Protein AF-A0A7C3WE00-F1 (afdb_monomer_lite)

pLDDT: mean 85.43, std 12.76, range [47.41, 98.06]

Radius of gyration: 24.32 Å; chains: 1; bounding box: 49×20×70 Å

Secondary structure (DSSP, 8-state):
-----HHHHHHHHHHHHHHHHHHHHHHHHHHHHHHHHHHHHHHHHHHHIIIIIITT---S-HHHHHHHHHHHHHHHHHHHHHHHHHHHHHHHHTT--

Structure (mmCIF, N/CA/C/O backbone):
data_AF-A0A7C3WE00-F1
#
_entry.id   AF-A0A7C3WE00-F1
#
loop_
_atom_site.group_PDB
_atom_site.id
_atom_site.type_symbol
_atom_site.label_atom_id
_atom_site.label_alt_id
_atom_site.label_comp_id
_atom_site.label_asym_id
_atom_site.label_entity_id
_atom_site.label_seq_id
_atom_site.pdbx_PDB_ins_code
_atom_site.Cartn_x
_atom_sit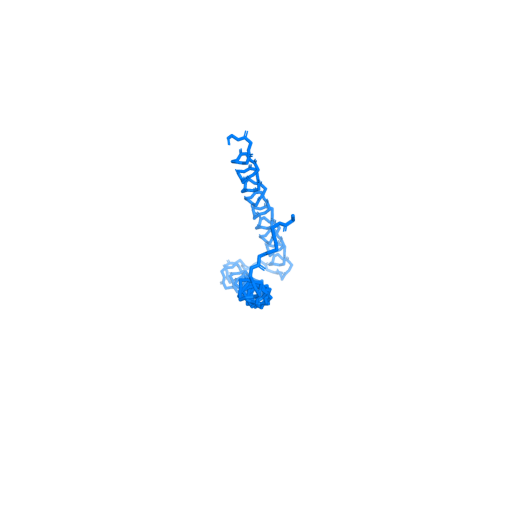e.Cartn_y
_atom_site.Cartn_z
_atom_site.occupancy
_atom_site.B_iso_or_equiv
_atom_site.auth_seq_id
_atom_site.auth_comp_id
_atom_site.auth_asym_id
_atom_site.auth_atom_id
_atom_site.pdbx_PDB_model_num
ATOM 1 N N . MET A 1 1 ? -29.742 10.102 42.650 1.00 59.88 1 MET A N 1
ATOM 2 C CA . MET A 1 1 ? -28.530 9.823 41.842 1.00 59.88 1 MET A CA 1
ATOM 3 C C . MET A 1 1 ? -28.307 8.304 41.830 1.00 59.88 1 MET A C 1
ATOM 5 O O . MET A 1 1 ? -28.020 7.753 42.881 1.00 59.88 1 MET A O 1
ATOM 9 N N . LYS A 1 2 ? -28.550 7.583 40.719 1.00 67.25 2 LYS A N 1
ATOM 10 C CA . LYS A 1 2 ? -28.384 6.109 40.674 1.00 67.25 2 LYS A CA 1
ATOM 11 C C . LYS A 1 2 ? -26.901 5.760 40.491 1.00 67.25 2 LYS A C 1
ATOM 13 O O . LYS A 1 2 ? -26.406 5.718 39.367 1.00 67.25 2 LYS A O 1
ATOM 18 N N . VAL A 1 3 ? -26.184 5.563 41.595 1.00 69.12 3 VAL A N 1
ATOM 19 C CA . VAL A 1 3 ? -24.783 5.120 41.583 1.00 69.12 3 VAL A CA 1
ATOM 20 C C . VAL A 1 3 ? -24.758 3.640 41.200 1.00 69.12 3 VAL A C 1
ATOM 22 O O . VAL A 1 3 ? -25.322 2.805 41.901 1.00 69.12 3 VAL A O 1
ATOM 25 N N . LYS A 1 4 ? -24.163 3.310 40.049 1.00 64.62 4 LYS A N 1
ATOM 26 C CA . LYS A 1 4 ? -24.024 1.915 39.604 1.00 64.62 4 LYS A CA 1
ATOM 27 C C . LYS A 1 4 ? -23.093 1.142 40.546 1.00 64.62 4 LYS A C 1
ATOM 29 O O . LYS A 1 4 ? -22.089 1.718 40.974 1.00 64.62 4 LYS A O 1
ATOM 34 N N . PRO A 1 5 ? -23.392 -0.135 40.842 1.00 71.75 5 PRO A N 1
ATOM 35 C CA . PRO A 1 5 ? -22.659 -0.909 41.835 1.00 71.75 5 PRO A CA 1
ATOM 36 C C . PRO A 1 5 ? -21.168 -1.043 41.461 1.00 71.75 5 PRO A C 1
ATOM 38 O O . PRO A 1 5 ? -20.848 -1.143 40.270 1.00 71.75 5 PRO A O 1
ATOM 41 N N . PRO A 1 6 ? -20.247 -1.080 42.446 1.00 72.25 6 PRO A N 1
ATOM 42 C CA . PRO A 1 6 ? -18.793 -1.053 42.225 1.00 72.25 6 PRO A CA 1
ATOM 43 C C . PRO A 1 6 ? -18.277 -2.088 41.210 1.00 72.25 6 PRO A C 1
ATOM 45 O O . PRO A 1 6 ? -17.405 -1.791 40.397 1.00 72.25 6 PRO A O 1
ATOM 48 N N . ILE A 1 7 ? -18.883 -3.278 41.185 1.00 74.12 7 ILE A N 1
ATOM 49 C CA . ILE A 1 7 ? -18.509 -4.404 40.314 1.00 74.12 7 ILE A CA 1
ATOM 50 C C . ILE A 1 7 ? -18.756 -4.088 38.824 1.00 74.12 7 ILE A C 1
ATOM 52 O O . ILE A 1 7 ? -17.993 -4.512 37.953 1.00 74.12 7 ILE A O 1
ATOM 56 N N . GLU A 1 8 ? -19.806 -3.324 38.502 1.00 77.69 8 GLU A N 1
ATOM 57 C CA . GLU A 1 8 ? -20.156 -2.995 37.114 1.00 77.69 8 GLU A CA 1
ATOM 58 C C . GLU A 1 8 ? -19.198 -1.953 36.515 1.00 77.69 8 GLU A C 1
ATOM 60 O O . GLU A 1 8 ? -18.886 -2.013 35.322 1.00 77.69 8 GLU A O 1
ATOM 65 N N . LYS A 1 9 ? -18.692 -1.025 37.340 1.00 75.81 9 LYS A N 1
ATOM 66 C CA . LYS A 1 9 ? -17.663 -0.059 36.926 1.00 75.81 9 LYS A CA 1
ATOM 67 C C . LYS A 1 9 ? -16.350 -0.768 36.587 1.00 75.81 9 LYS A C 1
ATOM 69 O O . LYS A 1 9 ? -15.844 -0.581 35.485 1.00 75.81 9 LYS A O 1
ATOM 74 N N . THR A 1 10 ? -15.864 -1.662 37.449 1.00 83.56 10 THR A N 1
ATOM 75 C CA . THR A 1 10 ? -14.602 -2.394 37.229 1.00 83.56 10 THR A CA 1
ATOM 76 C C . THR A 1 10 ? -14.617 -3.229 35.945 1.00 83.56 10 THR A C 1
ATOM 78 O O . THR A 1 10 ? -13.675 -3.176 35.157 1.00 83.56 10 THR A O 1
ATOM 81 N N . LYS A 1 11 ? -15.714 -3.948 35.659 1.00 85.75 11 LYS A N 1
ATOM 82 C CA . LYS A 1 11 ? -15.839 -4.731 34.412 1.00 85.75 11 LYS A CA 1
ATOM 83 C C . LYS A 1 11 ? -15.822 -3.862 33.152 1.00 85.75 11 LYS A C 1
ATOM 85 O O . LYS A 1 11 ? -15.317 -4.297 32.117 1.00 85.75 11 LYS A O 1
ATOM 90 N N . LYS A 1 12 ? -16.390 -2.654 33.213 1.00 88.06 12 LYS A N 1
ATOM 91 C CA . LYS A 1 12 ? -16.408 -1.716 32.081 1.00 88.06 12 LYS A CA 1
ATOM 92 C C . LYS A 1 12 ? -15.035 -1.124 31.807 1.00 88.06 12 LYS A C 1
ATOM 94 O O . LYS A 1 12 ? -14.645 -1.073 30.644 1.00 88.06 12 LYS A O 1
ATOM 99 N N . GLU A 1 13 ? -14.301 -0.754 32.851 1.00 88.38 13 GLU A N 1
ATOM 100 C CA . GLU A 1 13 ? -12.930 -0.263 32.708 1.00 88.38 13 GLU A CA 1
ATOM 101 C C . GLU A 1 13 ? -12.022 -1.343 32.101 1.00 88.38 13 GLU A C 1
ATOM 103 O O . GLU A 1 13 ? -11.375 -1.088 31.090 1.00 88.38 13 GLU A O 1
ATOM 108 N N . ILE A 1 14 ? -12.069 -2.589 32.594 1.00 89.31 14 ILE A N 1
ATOM 109 C CA . ILE A 1 14 ? -11.288 -3.708 32.024 1.00 89.31 14 ILE A CA 1
ATOM 110 C C . ILE A 1 14 ? -11.592 -3.905 30.533 1.00 89.31 14 ILE A C 1
ATOM 112 O O . ILE A 1 14 ? -10.674 -3.976 29.715 1.00 89.31 14 ILE A O 1
ATOM 116 N N . LYS A 1 15 ? -12.877 -3.936 30.153 1.00 92.56 15 LYS A N 1
ATOM 117 C CA . LYS A 1 15 ? -13.273 -4.048 28.740 1.00 92.56 15 LYS A CA 1
ATOM 118 C C . LYS A 1 15 ? -12.759 -2.880 27.902 1.00 92.56 15 LYS A C 1
ATOM 120 O O . LYS A 1 15 ? -12.352 -3.088 26.762 1.00 92.56 15 LYS A O 1
ATOM 125 N N . LYS A 1 16 ? -12.769 -1.660 28.444 1.00 93.75 16 LYS A N 1
ATOM 126 C CA . LYS A 1 16 ? -12.248 -0.466 27.768 1.00 93.75 16 LYS A CA 1
ATOM 127 C C . LYS A 1 16 ? -10.740 -0.575 27.526 1.00 93.75 16 LYS A C 1
ATOM 129 O O . LYS A 1 16 ? -10.305 -0.277 26.416 1.00 93.75 16 LYS A O 1
ATOM 134 N N . TYR A 1 17 ? -9.968 -1.052 28.503 1.00 94.06 17 TYR A N 1
ATOM 135 C CA . TYR A 1 17 ? -8.531 -1.301 28.340 1.00 94.06 17 TYR A CA 1
ATOM 136 C C . TYR A 1 17 ? -8.249 -2.394 27.305 1.00 94.06 17 TYR A C 1
ATOM 138 O O . TYR A 1 17 ? -7.438 -2.185 26.409 1.00 94.06 17 TYR A O 1
ATOM 146 N N . GLN A 1 18 ? -8.967 -3.520 27.356 1.00 95.00 18 GLN A N 1
ATOM 147 C CA . GLN A 1 18 ? -8.838 -4.587 26.355 1.00 95.00 18 GLN A CA 1
ATOM 148 C C . GLN A 1 18 ? -9.151 -4.084 24.941 1.00 95.00 18 GLN A C 1
ATOM 150 O O . GLN A 1 18 ? -8.402 -4.346 24.004 1.00 95.00 18 GLN A O 1
ATOM 155 N N . LEU A 1 19 ? -10.222 -3.299 24.789 1.00 95.94 19 LEU A N 1
ATOM 156 C CA . LEU A 1 19 ? -10.562 -2.649 23.523 1.00 95.94 19 LEU A CA 1
ATOM 157 C C . LEU A 1 19 ? -9.458 -1.705 23.041 1.00 95.94 19 LEU A C 1
ATOM 159 O O . LEU A 1 19 ? -9.184 -1.667 21.844 1.00 95.94 19 LEU A O 1
ATOM 163 N N . ALA A 1 20 ? -8.836 -0.941 23.939 1.00 95.94 20 ALA A N 1
ATOM 164 C CA . ALA A 1 20 ? -7.736 -0.049 23.588 1.00 95.94 20 ALA A CA 1
ATOM 165 C C . ALA A 1 20 ? -6.505 -0.832 23.100 1.00 95.94 20 ALA A C 1
ATOM 167 O O . ALA A 1 20 ? -5.958 -0.495 22.051 1.00 95.94 20 ALA A O 1
ATOM 168 N N . LEU A 1 21 ? -6.135 -1.915 23.792 1.00 97.44 21 LEU A N 1
ATOM 169 C CA . LEU A 1 21 ? -5.022 -2.783 23.396 1.00 97.44 21 LEU A CA 1
ATOM 170 C C . LEU A 1 21 ? -5.265 -3.432 22.032 1.00 97.44 21 LEU A C 1
ATOM 172 O O . LEU A 1 21 ? -4.408 -3.356 21.156 1.00 97.44 21 LEU A O 1
ATOM 176 N N . ILE A 1 22 ? -6.452 -4.005 21.814 1.00 97.69 22 ILE A N 1
ATOM 177 C CA . ILE A 1 22 ? -6.809 -4.626 20.531 1.00 97.69 22 ILE A CA 1
ATOM 178 C C . ILE A 1 22 ? -6.774 -3.591 19.403 1.00 97.69 22 ILE A C 1
ATOM 180 O O . ILE A 1 22 ? -6.241 -3.870 18.333 1.00 97.69 22 ILE A O 1
ATOM 184 N N . LYS A 1 23 ? -7.292 -2.377 19.631 1.00 97.50 23 LYS A N 1
ATOM 185 C CA . LYS A 1 23 ? -7.211 -1.291 18.641 1.00 97.50 23 LYS A CA 1
ATOM 186 C C . LYS A 1 23 ? -5.766 -0.937 18.299 1.00 97.50 23 LYS A C 1
ATOM 188 O O . LYS A 1 23 ? -5.456 -0.766 17.124 1.00 97.50 23 LYS A O 1
ATOM 193 N N . GLN A 1 24 ? -4.891 -0.854 19.297 1.00 97.62 24 GLN A N 1
ATOM 194 C CA . GLN A 1 24 ? -3.482 -0.531 19.087 1.00 97.62 24 GLN A CA 1
ATOM 195 C C . GLN A 1 24 ? -2.745 -1.650 18.339 1.00 97.62 24 GLN A C 1
ATOM 197 O O . GLN A 1 24 ? -1.988 -1.371 17.413 1.00 97.62 24 GLN A O 1
ATOM 202 N N . MET A 1 25 ? -3.025 -2.913 18.672 1.00 98.06 25 MET A N 1
ATOM 203 C CA . MET A 1 25 ? -2.499 -4.074 17.947 1.00 98.06 25 MET A CA 1
ATOM 204 C C . MET A 1 25 ? -2.978 -4.102 16.494 1.00 98.06 25 MET A C 1
ATOM 206 O O . MET A 1 25 ? -2.170 -4.301 15.593 1.00 98.06 25 MET A O 1
ATOM 210 N N . LEU A 1 26 ? -4.269 -3.847 16.250 1.00 97.94 26 LEU A N 1
ATOM 211 C CA . LEU A 1 26 ? -4.826 -3.756 14.899 1.00 97.94 26 LEU A CA 1
ATOM 212 C C . LEU A 1 26 ? -4.176 -2.631 14.097 1.00 97.94 26 LEU A C 1
ATOM 214 O O . LEU A 1 26 ? -3.846 -2.835 12.932 1.00 97.94 26 LEU A O 1
ATOM 218 N N . GLN A 1 27 ? -3.971 -1.462 14.706 1.00 97.19 27 GLN A N 1
ATOM 219 C CA . GLN A 1 27 ? -3.283 -0.350 14.058 1.00 97.19 27 GLN A CA 1
ATOM 220 C C . GLN A 1 27 ? -1.844 -0.731 13.700 1.00 97.19 27 GLN A C 1
ATOM 222 O O . GLN A 1 27 ? -1.432 -0.525 12.563 1.00 97.19 27 GLN A O 1
ATOM 227 N N . LEU A 1 28 ? -1.097 -1.328 14.632 1.00 97.50 28 LEU A N 1
ATOM 228 C CA . LEU A 1 28 ? 0.286 -1.735 14.396 1.00 97.50 28 LEU A CA 1
ATOM 229 C C . LEU A 1 28 ? 0.387 -2.808 13.303 1.00 97.50 28 LEU A C 1
ATOM 231 O O . LEU A 1 28 ? 1.200 -2.674 12.392 1.00 97.50 28 LEU A O 1
ATOM 235 N N . ALA A 1 29 ? -0.477 -3.825 13.351 1.00 97.62 29 ALA A N 1
ATOM 236 C CA . ALA A 1 29 ? -0.540 -4.874 12.341 1.00 97.62 29 ALA A CA 1
ATOM 237 C C . ALA A 1 29 ? -0.917 -4.309 10.967 1.00 97.62 29 ALA A C 1
ATOM 239 O O . ALA A 1 29 ? -0.238 -4.587 9.984 1.00 97.62 29 ALA A O 1
ATOM 240 N N . THR A 1 30 ? -1.954 -3.470 10.890 1.00 96.00 30 THR A N 1
ATOM 241 C CA . THR A 1 30 ? -2.405 -2.872 9.623 1.00 96.00 30 THR A CA 1
ATOM 242 C C . THR A 1 30 ? -1.327 -1.978 9.019 1.00 96.00 30 THR A C 1
ATOM 244 O O . THR A 1 30 ? -1.079 -2.055 7.820 1.00 96.00 30 THR A O 1
ATOM 247 N 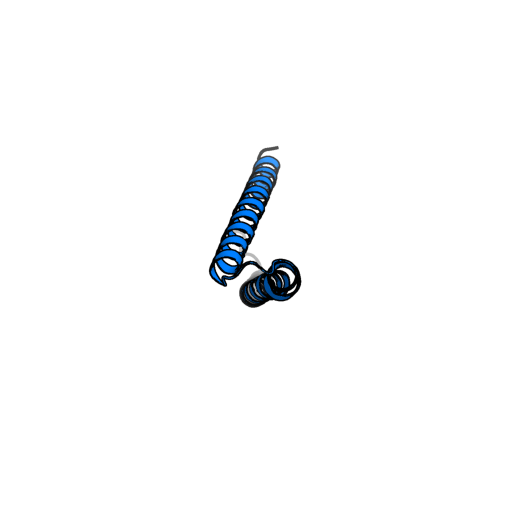N . SER A 1 31 ? -0.642 -1.171 9.833 1.00 96.69 31 SER A N 1
ATOM 248 C CA . SER A 1 31 ? 0.480 -0.350 9.368 1.00 96.69 31 SER A CA 1
ATOM 249 C C . SER A 1 31 ? 1.660 -1.203 8.899 1.00 96.69 31 SER A C 1
ATOM 251 O O . SER A 1 31 ? 2.209 -0.946 7.829 1.00 96.69 31 SER A O 1
ATOM 253 N N . GLY A 1 32 ? 2.026 -2.242 9.659 1.00 97.06 32 GLY A N 1
ATOM 254 C CA . GLY A 1 32 ? 3.103 -3.165 9.296 1.00 97.06 32 GLY A CA 1
ATOM 255 C C . GLY A 1 32 ? 2.821 -3.903 7.986 1.00 97.06 32 GLY A C 1
ATOM 256 O O . GLY A 1 32 ? 3.652 -3.899 7.079 1.00 97.06 32 GLY A O 1
ATOM 257 N N . PHE A 1 33 ? 1.619 -4.461 7.833 1.00 97.00 33 PHE A N 1
ATOM 258 C CA . PHE A 1 33 ? 1.199 -5.100 6.586 1.00 97.00 33 PHE A CA 1
ATOM 259 C C . PHE A 1 33 ? 1.040 -4.105 5.438 1.00 97.00 33 PHE A C 1
ATOM 261 O O . PHE A 1 33 ? 1.345 -4.456 4.305 1.00 97.00 33 PHE A O 1
ATOM 268 N N . GLY A 1 34 ? 0.622 -2.865 5.707 1.00 96.12 34 GLY A N 1
ATOM 269 C CA . GLY A 1 34 ? 0.587 -1.798 4.709 1.00 96.12 34 GLY A CA 1
ATOM 270 C C . GLY A 1 34 ? 1.969 -1.523 4.114 1.00 96.12 34 GLY A C 1
ATOM 271 O O . GLY A 1 34 ? 2.098 -1.410 2.896 1.00 96.12 34 GLY A O 1
ATOM 272 N N . LEU A 1 35 ? 3.012 -1.499 4.953 1.00 96.75 35 LEU A N 1
ATOM 273 C CA . LEU A 1 35 ? 4.398 -1.352 4.502 1.00 96.75 35 LEU A CA 1
ATOM 274 C C . LEU A 1 35 ? 4.857 -2.553 3.666 1.00 96.75 35 LEU A C 1
ATOM 276 O O . LEU A 1 35 ? 5.377 -2.373 2.567 1.00 96.75 35 LEU A O 1
ATOM 280 N N . VAL A 1 36 ? 4.633 -3.776 4.156 1.00 96.38 36 VAL A N 1
ATOM 281 C CA . VAL A 1 36 ? 4.994 -5.002 3.423 1.00 96.38 36 VAL A CA 1
ATOM 282 C C . VAL A 1 36 ? 4.270 -5.072 2.078 1.00 96.38 36 VAL A C 1
ATOM 284 O O . VAL A 1 36 ? 4.890 -5.378 1.063 1.00 96.38 36 VAL A O 1
ATOM 287 N N . ALA A 1 37 ? 2.980 -4.733 2.043 1.00 95.56 37 ALA A N 1
ATOM 288 C CA . ALA A 1 37 ? 2.198 -4.692 0.816 1.00 95.56 37 ALA A CA 1
ATOM 289 C C . ALA A 1 37 ? 2.757 -3.657 -0.170 1.00 95.56 37 ALA A C 1
ATOM 291 O O . ALA A 1 37 ? 2.924 -3.974 -1.345 1.00 95.56 37 ALA A O 1
ATOM 292 N N . ALA A 1 38 ? 3.095 -2.448 0.293 1.00 93.12 38 ALA A N 1
ATOM 293 C CA . ALA A 1 38 ? 3.696 -1.420 -0.555 1.00 93.12 38 ALA A CA 1
ATOM 294 C C . ALA A 1 38 ? 5.017 -1.893 -1.186 1.00 93.12 38 ALA A C 1
ATOM 296 O O . ALA A 1 38 ? 5.232 -1.707 -2.385 1.00 93.12 38 ALA A O 1
ATOM 297 N N . LEU A 1 39 ? 5.871 -2.559 -0.402 1.00 95.19 39 LEU A N 1
ATOM 298 C CA . LEU A 1 39 ? 7.124 -3.135 -0.893 1.00 95.19 39 LEU A CA 1
ATOM 299 C C . LEU A 1 39 ? 6.878 -4.255 -1.914 1.00 95.19 39 LEU A C 1
ATOM 301 O O . LEU A 1 39 ? 7.491 -4.248 -2.980 1.00 95.19 39 LEU A O 1
ATOM 305 N N . ALA A 1 40 ? 5.948 -5.170 -1.631 1.00 95.94 40 ALA A N 1
ATOM 306 C CA . ALA A 1 40 ? 5.624 -6.285 -2.517 1.00 95.94 40 ALA A CA 1
ATOM 307 C C . ALA A 1 40 ? 5.059 -5.818 -3.869 1.00 95.94 40 ALA A C 1
ATOM 309 O O . ALA A 1 40 ? 5.452 -6.339 -4.910 1.00 95.94 40 ALA A O 1
ATOM 310 N N . TRP A 1 41 ? 4.182 -4.808 -3.876 1.00 92.06 41 TRP A N 1
ATOM 311 C CA . TRP A 1 41 ? 3.659 -4.228 -5.118 1.00 92.06 41 TRP A CA 1
ATOM 312 C C . TRP A 1 41 ? 4.744 -3.514 -5.925 1.00 92.06 41 TRP A C 1
ATOM 314 O O . TRP A 1 41 ? 4.789 -3.672 -7.143 1.00 92.06 41 TRP A O 1
ATOM 324 N N . ASN A 1 42 ? 5.638 -2.761 -5.273 1.00 91.62 42 ASN A N 1
ATOM 325 C CA . ASN A 1 42 ? 6.775 -2.141 -5.956 1.00 91.62 42 ASN A CA 1
ATOM 326 C C . ASN A 1 42 ? 7.671 -3.196 -6.621 1.00 91.62 42 ASN A C 1
ATOM 328 O O . ASN A 1 42 ? 8.036 -3.034 -7.786 1.00 91.62 42 ASN A O 1
ATOM 332 N N . GLU A 1 43 ? 7.991 -4.274 -5.905 1.00 94.19 43 GLU A N 1
ATOM 333 C CA . GLU A 1 43 ? 8.820 -5.352 -6.445 1.00 94.19 43 GLU A CA 1
ATOM 334 C C . GLU A 1 43 ? 8.127 -6.058 -7.613 1.00 94.19 43 GLU A C 1
ATOM 336 O O . GLU A 1 43 ? 8.703 -6.163 -8.691 1.00 94.19 43 GLU A O 1
ATOM 341 N N . LEU A 1 44 ? 6.850 -6.422 -7.461 1.00 93.06 44 LEU A N 1
ATOM 342 C CA . LEU A 1 44 ? 6.052 -7.037 -8.523 1.00 93.06 44 LEU A CA 1
ATOM 343 C C . LEU A 1 44 ? 6.071 -6.210 -9.814 1.00 93.06 44 LEU A C 1
ATOM 345 O O . LEU A 1 44 ? 6.287 -6.758 -10.893 1.00 93.06 44 LEU A O 1
ATOM 349 N N . ILE A 1 45 ? 5.854 -4.894 -9.719 1.00 88.88 45 ILE A N 1
ATOM 350 C CA . ILE A 1 45 ? 5.841 -4.006 -10.888 1.00 88.88 45 ILE A CA 1
ATOM 351 C C . ILE A 1 45 ? 7.229 -3.966 -11.539 1.00 88.88 45 ILE A C 1
ATOM 353 O O . ILE A 1 45 ? 7.335 -4.027 -12.765 1.00 88.88 45 ILE A O 1
ATOM 357 N N . ARG A 1 46 ? 8.302 -3.891 -10.741 1.00 88.25 46 ARG A N 1
ATOM 358 C CA . ARG A 1 46 ? 9.683 -3.881 -11.249 1.00 88.25 46 ARG A CA 1
ATOM 359 C C . ARG A 1 46 ? 10.024 -5.177 -11.967 1.00 88.25 46 ARG A C 1
ATOM 361 O O . ARG A 1 46 ? 10.493 -5.116 -13.102 1.00 88.25 46 ARG A O 1
ATOM 368 N N . THR A 1 47 ? 9.760 -6.319 -11.342 1.00 90.50 47 THR A N 1
ATOM 369 C CA . THR A 1 47 ? 10.007 -7.643 -11.922 1.00 90.50 47 THR A CA 1
ATOM 370 C C . THR A 1 47 ? 9.176 -7.844 -13.179 1.00 90.50 47 THR A C 1
ATOM 372 O O . THR A 1 47 ? 9.721 -8.210 -14.211 1.00 90.50 47 THR A O 1
ATOM 375 N N . PHE A 1 48 ? 7.889 -7.488 -13.156 1.00 87.19 48 PHE A N 1
ATOM 376 C CA . PHE A 1 48 ? 7.029 -7.574 -14.335 1.00 87.19 48 PHE A CA 1
ATOM 377 C C . PHE A 1 48 ? 7.587 -6.775 -15.520 1.00 87.19 48 PHE A C 1
ATOM 379 O O . PHE A 1 48 ? 7.666 -7.281 -16.638 1.00 87.19 48 PHE A O 1
ATOM 386 N N . ILE A 1 49 ? 8.026 -5.537 -15.290 1.00 83.75 49 ILE A N 1
ATOM 387 C CA . ILE A 1 49 ? 8.607 -4.705 -16.350 1.00 83.75 49 ILE A CA 1
ATOM 388 C C . ILE A 1 49 ? 9.949 -5.272 -16.822 1.00 83.75 49 ILE A C 1
ATOM 390 O O . ILE A 1 49 ? 10.214 -5.305 -18.022 1.00 83.75 49 ILE A O 1
ATOM 394 N N . ASN A 1 50 ? 10.804 -5.728 -15.911 1.00 84.06 50 ASN A N 1
ATOM 395 C CA . ASN A 1 50 ? 12.090 -6.307 -16.287 1.00 84.06 50 ASN A CA 1
ATOM 396 C C . ASN A 1 50 ? 11.910 -7.589 -17.114 1.00 84.06 50 ASN A C 1
ATOM 398 O O . ASN A 1 50 ? 12.494 -7.702 -18.188 1.00 84.06 50 ASN A O 1
ATOM 402 N N . ASP A 1 51 ? 11.052 -8.502 -16.674 1.00 84.81 51 ASP A N 1
ATOM 403 C CA . ASP A 1 51 ? 10.938 -9.827 -17.277 1.00 84.81 51 ASP A CA 1
ATOM 404 C C . ASP A 1 51 ? 10.110 -9.803 -18.565 1.00 84.81 51 ASP A C 1
ATOM 406 O O . ASP A 1 51 ? 10.472 -10.454 -19.546 1.00 84.81 51 ASP A O 1
ATOM 410 N N . TYR A 1 52 ? 9.022 -9.023 -18.602 1.00 81.00 52 TYR A N 1
ATOM 411 C CA . TYR A 1 52 ? 8.092 -9.016 -19.736 1.00 81.00 52 TYR A CA 1
ATOM 412 C C . TYR A 1 52 ? 8.313 -7.864 -20.713 1.00 81.00 52 TYR A C 1
ATOM 414 O O . TYR A 1 52 ? 8.122 -8.058 -21.913 1.00 81.00 52 TYR A O 1
ATOM 422 N N . ILE A 1 53 ? 8.682 -6.673 -20.234 1.00 76.56 53 ILE A N 1
ATOM 423 C CA . ILE A 1 53 ? 8.793 -5.478 -21.084 1.00 76.56 53 ILE A CA 1
ATOM 424 C C . ILE A 1 53 ? 10.223 -5.337 -21.620 1.00 76.56 53 ILE A C 1
ATOM 426 O O . ILE A 1 53 ? 10.391 -5.235 -22.834 1.00 76.56 53 ILE A O 1
ATOM 430 N N . LYS A 1 54 ? 11.260 -5.375 -20.763 1.00 73.00 54 LYS A N 1
ATOM 431 C CA . LYS A 1 54 ? 12.659 -5.230 -21.225 1.00 73.00 54 LYS A CA 1
ATOM 432 C C . LYS A 1 54 ? 13.091 -6.379 -22.132 1.00 73.00 54 LYS A C 1
ATOM 434 O O . LYS A 1 54 ? 13.723 -6.130 -23.149 1.00 73.00 54 LYS A O 1
ATOM 439 N N . THR A 1 55 ? 12.729 -7.617 -21.795 1.00 69.81 55 THR A N 1
ATOM 440 C CA . THR A 1 55 ? 13.115 -8.796 -22.590 1.00 69.81 55 THR A CA 1
ATOM 441 C C . THR A 1 55 ? 12.444 -8.827 -23.965 1.00 69.81 55 THR A C 1
ATOM 443 O O . THR A 1 55 ? 13.034 -9.314 -24.924 1.00 69.81 55 THR A O 1
ATOM 446 N N . LYS A 1 56 ? 11.217 -8.298 -24.093 1.00 68.00 56 LYS A N 1
ATOM 447 C CA . LYS A 1 56 ? 10.473 -8.310 -25.366 1.00 68.00 56 LYS A CA 1
ATOM 448 C C . LYS A 1 56 ? 10.731 -7.089 -26.247 1.00 68.00 56 LYS A C 1
ATOM 450 O O . LYS A 1 56 ? 10.568 -7.180 -27.460 1.00 68.00 56 LYS A O 1
ATOM 455 N N . ILE A 1 57 ? 11.119 -5.956 -25.665 1.00 66.06 57 ILE A N 1
ATOM 456 C CA . ILE A 1 57 ? 11.349 -4.703 -26.388 1.00 66.06 57 ILE A CA 1
ATOM 457 C C . ILE A 1 57 ? 12.860 -4.465 -26.459 1.00 66.06 57 ILE A C 1
ATOM 459 O O . ILE A 1 57 ? 13.451 -3.849 -25.577 1.00 66.06 57 ILE A O 1
ATOM 463 N N . SER A 1 58 ? 13.491 -4.940 -27.538 1.00 58.03 58 SER A N 1
ATOM 464 C CA . SER A 1 58 ? 14.922 -4.741 -27.838 1.00 58.03 58 SER A CA 1
ATOM 465 C C . SER A 1 58 ? 15.232 -3.301 -28.297 1.00 58.03 58 SER A C 1
ATOM 467 O O . SER A 1 58 ? 15.951 -3.068 -29.262 1.00 58.03 58 SER A O 1
ATOM 469 N N . VAL A 1 59 ? 14.642 -2.296 -27.646 1.00 55.22 59 VAL A N 1
ATOM 470 C CA . VAL A 1 59 ? 14.815 -0.883 -28.009 1.00 55.22 59 VAL A CA 1
ATOM 471 C C . VAL A 1 59 ? 15.635 -0.193 -26.925 1.00 55.22 59 VAL A C 1
ATOM 473 O O . VAL A 1 59 ? 15.115 0.510 -26.066 1.00 55.22 59 VAL A O 1
ATOM 476 N N . GLY A 1 60 ? 16.940 -0.456 -26.950 1.00 57.16 60 GLY A N 1
ATOM 477 C CA . GLY A 1 60 ? 18.023 0.496 -26.679 1.00 57.16 60 GLY A CA 1
ATOM 478 C C . GLY A 1 60 ? 18.096 1.339 -25.396 1.00 57.16 60 GLY A C 1
ATOM 479 O O . GLY A 1 60 ? 19.112 2.004 -25.239 1.00 57.16 60 GLY A O 1
ATOM 480 N N . SER A 1 61 ? 17.139 1.394 -24.464 1.00 60.94 61 SER A N 1
ATOM 481 C CA . SER A 1 61 ? 17.327 2.279 -23.302 1.00 60.94 61 SER A CA 1
ATOM 482 C C . SER A 1 61 ? 16.525 1.905 -22.059 1.00 60.94 61 SER A C 1
ATOM 484 O O . SER A 1 61 ? 15.302 1.779 -22.074 1.00 60.94 61 SER A O 1
ATOM 486 N N . GLY A 1 62 ? 17.220 1.838 -20.919 1.00 70.19 62 GLY A N 1
ATOM 487 C CA . GLY A 1 62 ? 16.596 1.759 -19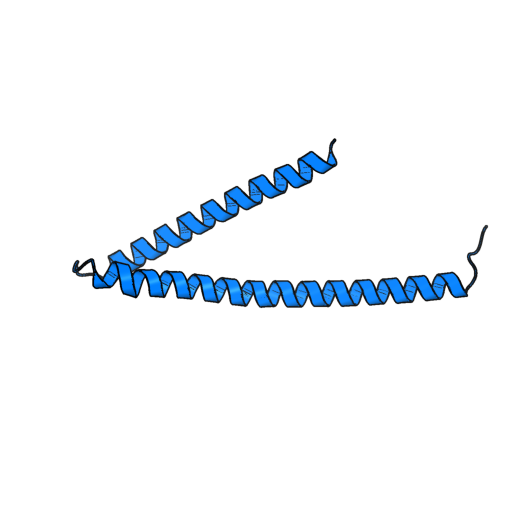.593 1.00 70.19 62 GLY A CA 1
ATOM 488 C C . GLY A 1 62 ? 15.615 2.908 -19.305 1.00 70.19 62 GLY A C 1
ATOM 489 O O . GLY A 1 62 ? 14.754 2.760 -18.441 1.00 70.19 62 GLY A O 1
ATOM 490 N N . LEU A 1 63 ? 15.682 4.005 -20.070 1.00 80.25 63 LEU A N 1
ATOM 491 C CA . LEU A 1 63 ? 14.735 5.123 -20.037 1.00 80.25 63 LEU A CA 1
ATOM 492 C C . LEU A 1 63 ? 13.304 4.707 -20.396 1.00 80.25 63 LEU A C 1
ATOM 494 O O . LEU A 1 63 ? 12.377 5.085 -19.688 1.00 80.25 63 LEU A O 1
ATOM 498 N N . ILE A 1 64 ? 13.109 3.893 -21.437 1.00 80.50 64 ILE A N 1
ATOM 499 C CA . ILE A 1 64 ? 11.766 3.429 -21.833 1.00 80.50 64 ILE A CA 1
ATOM 500 C C . ILE A 1 64 ? 11.166 2.527 -20.748 1.00 80.50 64 ILE A C 1
ATOM 502 O O . ILE A 1 64 ? 9.990 2.652 -20.414 1.00 80.50 64 ILE A O 1
ATOM 506 N N . SER A 1 65 ? 11.984 1.677 -20.121 1.00 79.44 65 SER A N 1
ATOM 507 C CA . SER A 1 65 ? 11.554 0.873 -18.970 1.00 79.44 65 SER A CA 1
ATOM 508 C C . SER A 1 65 ? 11.150 1.734 -17.767 1.00 79.44 65 SER A C 1
ATOM 510 O O . SER A 1 65 ? 10.138 1.438 -17.131 1.00 79.44 65 SER A O 1
ATOM 512 N N . LEU A 1 66 ? 11.905 2.797 -17.465 1.00 84.12 66 LEU A N 1
ATOM 513 C CA . LEU A 1 66 ? 11.579 3.744 -16.394 1.00 84.12 66 LEU A CA 1
ATOM 514 C C . LEU A 1 66 ? 10.291 4.520 -16.690 1.00 84.12 66 LEU A C 1
ATOM 516 O O . LEU A 1 66 ? 9.478 4.724 -15.791 1.00 84.12 66 LEU A O 1
ATOM 520 N N . LEU A 1 67 ? 10.078 4.910 -17.948 1.00 87.06 67 LEU A N 1
ATOM 521 C CA . LEU A 1 67 ? 8.874 5.615 -18.381 1.00 87.06 67 LEU A CA 1
ATOM 522 C C . LEU A 1 67 ? 7.631 4.721 -18.254 1.00 87.06 67 LEU A C 1
ATOM 524 O O . LEU A 1 67 ? 6.612 5.158 -17.723 1.00 87.06 67 LEU A O 1
ATOM 528 N N . ILE A 1 68 ? 7.728 3.449 -18.651 1.00 85.88 68 ILE A N 1
ATOM 529 C CA . ILE A 1 68 ? 6.642 2.469 -18.489 1.00 85.88 68 ILE A CA 1
ATOM 530 C C . ILE A 1 68 ? 6.355 2.208 -17.006 1.00 85.88 68 ILE A C 1
ATOM 532 O O . ILE A 1 68 ? 5.191 2.180 -16.609 1.00 85.88 68 ILE A O 1
ATOM 536 N N . TYR A 1 69 ? 7.392 2.085 -16.172 1.00 87.38 69 TYR A N 1
ATOM 537 C CA . TYR A 1 69 ? 7.235 1.979 -14.719 1.00 87.38 69 TYR A CA 1
ATOM 538 C C . TYR A 1 69 ? 6.469 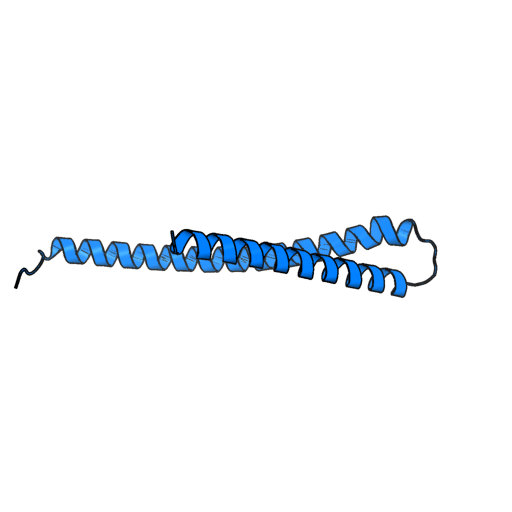3.175 -14.148 1.00 87.38 69 TYR A C 1
ATOM 540 O O . TYR A 1 69 ? 5.480 2.991 -13.439 1.00 87.38 69 TYR A O 1
ATOM 548 N N . ALA A 1 70 ? 6.877 4.397 -14.499 1.00 90.56 70 ALA A N 1
ATOM 549 C CA . ALA A 1 70 ? 6.237 5.614 -14.014 1.00 90.56 70 ALA A CA 1
ATOM 550 C C . ALA A 1 70 ? 4.759 5.699 -14.435 1.00 90.56 70 ALA A C 1
ATOM 552 O O . ALA A 1 70 ? 3.903 6.014 -13.604 1.00 90.56 70 ALA A O 1
ATOM 553 N N . LEU A 1 71 ? 4.439 5.365 -15.691 1.00 92.81 71 LEU A N 1
ATOM 554 C CA . LEU A 1 71 ? 3.059 5.352 -16.183 1.00 92.81 71 LEU A CA 1
ATOM 555 C C . LEU A 1 71 ? 2.202 4.296 -15.478 1.00 92.81 71 LEU A C 1
ATOM 557 O O . LEU A 1 71 ? 1.087 4.606 -15.062 1.00 92.81 71 LEU A O 1
ATOM 561 N N . LEU A 1 72 ? 2.717 3.076 -15.294 1.00 90.12 72 LEU A N 1
ATOM 562 C CA . LEU A 1 72 ? 1.989 1.999 -14.619 1.00 90.12 72 LEU A CA 1
ATOM 563 C C . LEU A 1 72 ? 1.699 2.334 -13.155 1.00 90.12 72 LEU A C 1
ATOM 565 O O . LEU A 1 72 ? 0.562 2.190 -12.707 1.00 90.12 72 LEU A O 1
ATOM 569 N N . VAL A 1 73 ? 2.698 2.826 -12.420 1.00 91.25 73 VAL A N 1
ATOM 570 C CA . VAL A 1 73 ? 2.521 3.225 -11.016 1.00 91.25 73 VAL A CA 1
ATOM 571 C C . VAL A 1 73 ? 1.521 4.375 -10.902 1.00 91.25 73 VAL A C 1
ATOM 573 O O . VAL A 1 73 ? 0.646 4.339 -10.039 1.00 91.25 73 VAL A O 1
ATOM 576 N N . THR A 1 74 ? 1.589 5.362 -11.797 1.00 93.75 74 THR A N 1
ATOM 577 C CA . THR A 1 74 ? 0.649 6.494 -11.808 1.00 93.75 74 THR A CA 1
ATOM 578 C C . THR A 1 74 ? -0.776 6.037 -12.118 1.00 93.75 74 THR A C 1
ATOM 580 O O . THR A 1 74 ? -1.712 6.420 -11.417 1.00 93.75 74 THR A O 1
ATOM 583 N N . ALA A 1 75 ? -0.953 5.174 -13.122 1.00 94.56 75 ALA A N 1
ATOM 584 C CA . ALA A 1 75 ? -2.257 4.620 -13.469 1.00 94.56 75 ALA A CA 1
ATOM 585 C C . ALA A 1 75 ? -2.858 3.818 -12.303 1.00 94.56 75 ALA A C 1
ATOM 587 O O . ALA A 1 75 ? -4.027 4.011 -11.963 1.00 94.56 75 ALA A O 1
ATOM 588 N N . LEU A 1 76 ? -2.056 2.975 -11.640 1.00 91.88 76 LEU A N 1
ATOM 589 C CA . LEU A 1 76 ? -2.470 2.238 -10.444 1.00 91.88 76 LEU A CA 1
ATOM 590 C C . LEU A 1 76 ? -2.854 3.175 -9.294 1.00 91.88 76 LEU A C 1
ATOM 592 O O . LEU A 1 76 ? -3.895 2.973 -8.669 1.00 91.88 76 LEU A O 1
ATOM 596 N N . ALA A 1 77 ? -2.060 4.216 -9.034 1.00 92.75 77 ALA A N 1
ATOM 597 C CA . ALA A 1 77 ? -2.341 5.183 -7.977 1.00 92.75 77 ALA A CA 1
ATOM 598 C C . ALA A 1 77 ?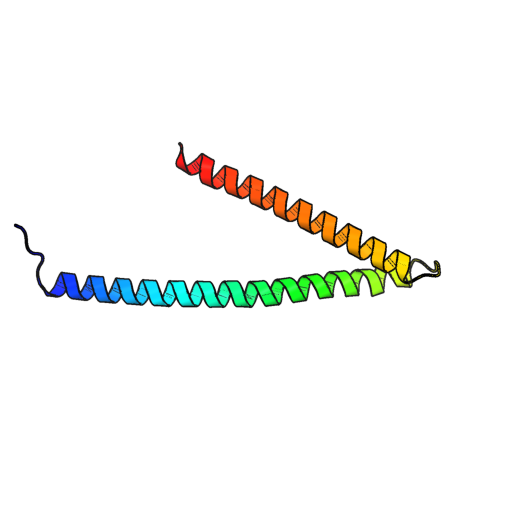 -3.674 5.911 -8.214 1.00 92.75 77 ALA A C 1
ATOM 600 O O . ALA A 1 77 ? -4.504 5.997 -7.303 1.00 92.75 77 ALA A O 1
ATOM 601 N N . VAL A 1 78 ? -3.920 6.376 -9.444 1.00 96.62 78 VAL A N 1
ATOM 602 C CA . VAL A 1 78 ? -5.191 7.008 -9.830 1.00 96.62 78 VAL A CA 1
ATOM 603 C C . VAL A 1 78 ? -6.343 6.015 -9.692 1.00 96.62 78 VAL A C 1
ATOM 605 O O . VAL A 1 78 ? -7.357 6.339 -9.074 1.00 96.62 78 VAL A O 1
ATOM 608 N N . PHE A 1 79 ? -6.184 4.789 -10.196 1.00 95.62 79 PHE A N 1
ATOM 609 C CA . PHE A 1 79 ? -7.213 3.755 -10.110 1.00 95.62 79 PHE A CA 1
ATOM 610 C C . PHE A 1 79 ? -7.606 3.454 -8.658 1.00 95.62 79 PHE A C 1
ATOM 612 O O . PHE A 1 79 ? -8.788 3.520 -8.319 1.00 95.62 79 PHE A O 1
ATOM 619 N N . ILE A 1 80 ? -6.631 3.190 -7.781 1.00 93.81 80 ILE A N 1
ATOM 620 C CA . ILE A 1 80 ? -6.877 2.914 -6.359 1.00 93.81 80 ILE A CA 1
ATOM 621 C C . ILE A 1 80 ? -7.557 4.113 -5.691 1.00 93.81 80 ILE A C 1
ATOM 623 O O . ILE A 1 80 ? -8.548 3.932 -4.984 1.00 93.81 80 ILE A O 1
ATOM 627 N N . THR A 1 81 ? -7.085 5.335 -5.957 1.00 94.69 81 THR A N 1
ATOM 628 C CA . THR A 1 81 ? -7.659 6.565 -5.386 1.00 94.69 81 THR A CA 1
ATOM 629 C C . THR A 1 81 ? -9.127 6.740 -5.782 1.00 94.69 81 THR A C 1
ATOM 631 O O . THR A 1 81 ? -9.968 7.033 -4.930 1.00 94.69 81 THR A O 1
ATOM 634 N N . LEU A 1 82 ? -9.473 6.493 -7.049 1.00 95.94 82 LEU A N 1
ATOM 635 C CA . LEU A 1 82 ? -10.858 6.564 -7.522 1.00 95.94 82 LEU A CA 1
ATOM 636 C C . LEU A 1 82 ? -11.745 5.495 -6.869 1.00 95.94 82 LEU A C 1
ATOM 638 O O . LEU A 1 8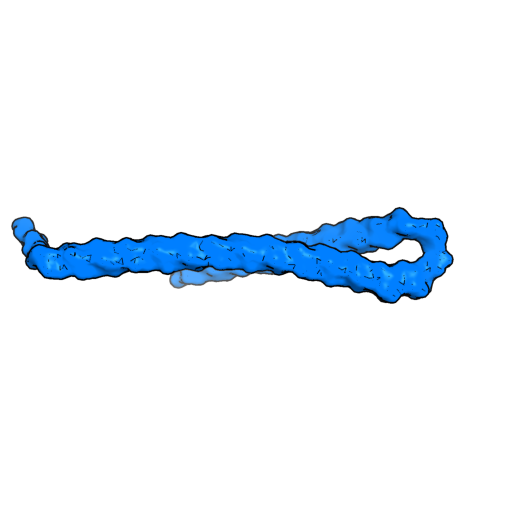2 ? -12.882 5.788 -6.494 1.00 95.94 82 LEU A O 1
ATOM 642 N N . GLN A 1 83 ? -11.242 4.268 -6.698 1.00 95.25 83 GLN A N 1
ATOM 643 C CA . GLN A 1 83 ? -11.985 3.202 -6.015 1.00 95.25 83 GLN A CA 1
ATOM 644 C C . GLN A 1 83 ? -12.223 3.530 -4.537 1.00 95.25 83 GLN A C 1
ATOM 646 O O . GLN A 1 83 ? -13.331 3.340 -4.030 1.00 95.25 83 GLN A O 1
ATOM 651 N N . LEU A 1 84 ? -11.214 4.077 -3.856 1.00 92.75 84 LEU A N 1
ATOM 652 C CA . LEU A 1 84 ? -11.326 4.499 -2.461 1.00 92.75 84 LEU A CA 1
ATOM 653 C C . LEU A 1 84 ? -12.323 5.650 -2.296 1.00 92.75 84 LEU A C 1
ATOM 655 O O . LEU A 1 84 ? -13.132 5.622 -1.369 1.00 92.75 84 LEU A O 1
ATOM 659 N N . SER A 1 85 ? -12.323 6.610 -3.225 1.00 92.75 85 SER A N 1
ATOM 660 C CA . SER A 1 85 ? -13.291 7.712 -3.248 1.00 92.75 85 SER A CA 1
ATOM 661 C C . SER A 1 85 ? -14.732 7.193 -3.370 1.00 92.75 85 SER A C 1
ATOM 663 O O . SER A 1 85 ? -15.588 7.512 -2.543 1.00 92.75 85 SER A O 1
ATOM 665 N N . LYS A 1 86 ? -14.987 6.262 -4.303 1.00 92.81 86 LYS A N 1
ATOM 666 C CA . LYS A 1 86 ? -16.301 5.603 -4.446 1.00 92.81 86 LYS A CA 1
ATOM 667 C C . LYS A 1 86 ? -16.709 4.821 -3.193 1.00 92.81 86 LYS A C 1
ATOM 669 O O . LYS A 1 86 ? -17.879 4.819 -2.807 1.00 92.81 86 LYS A O 1
ATOM 674 N N . LEU A 1 87 ? -15.766 4.133 -2.545 1.00 94.38 87 LEU A N 1
ATOM 675 C CA . LEU A 1 87 ? -16.036 3.409 -1.301 1.00 94.38 87 LEU A CA 1
ATOM 676 C C . LEU A 1 87 ? -16.404 4.374 -0.165 1.00 94.38 87 LEU A C 1
ATOM 678 O O . LEU A 1 87 ? -17.346 4.116 0.587 1.00 94.38 87 LEU A O 1
ATOM 682 N N . GLN A 1 88 ? -15.706 5.506 -0.069 1.00 91.81 88 GLN A N 1
ATOM 683 C CA . GLN A 1 88 ? -15.997 6.550 0.907 1.00 91.81 88 GLN A CA 1
ATOM 684 C C . GLN A 1 88 ? -17.407 7.124 0.716 1.00 91.81 88 GLN A C 1
ATOM 686 O O . GLN A 1 88 ? -18.134 7.291 1.699 1.00 91.81 88 GLN A O 1
ATOM 691 N N . GLU A 1 89 ? -17.815 7.389 -0.525 1.00 91.56 89 GLU A N 1
ATOM 692 C CA . GLU A 1 89 ? -19.169 7.846 -0.851 1.00 91.56 89 GLU A CA 1
ATOM 693 C C . GLU A 1 89 ? -20.232 6.821 -0.453 1.00 91.56 89 GLU A C 1
ATOM 695 O O . GLU A 1 89 ? -21.206 7.189 0.202 1.00 91.56 89 GLU A O 1
ATOM 700 N N . LYS A 1 90 ? -20.025 5.528 -0.741 1.00 89.06 90 LYS A N 1
ATOM 701 C CA . LYS A 1 90 ? -20.954 4.459 -0.326 1.00 89.06 90 LYS A CA 1
ATOM 702 C C . LYS A 1 90 ? -21.126 4.391 1.192 1.00 89.06 90 LYS A C 1
ATOM 704 O O . LYS A 1 90 ? -22.248 4.268 1.681 1.00 89.06 90 LYS A O 1
ATOM 709 N N . ILE A 1 91 ? -20.034 4.494 1.951 1.00 92.56 91 ILE A N 1
ATOM 710 C CA . ILE A 1 91 ? -20.079 4.462 3.422 1.00 92.56 91 ILE A CA 1
ATOM 711 C C . ILE A 1 91 ? -20.783 5.711 3.976 1.00 92.56 91 ILE A C 1
ATOM 713 O O . ILE A 1 91 ? -21.568 5.607 4.920 1.00 92.56 91 ILE A O 1
ATOM 717 N N . LYS A 1 92 ? -20.539 6.891 3.389 1.00 82.94 92 LYS A N 1
ATOM 718 C CA . LYS A 1 92 ? -21.212 8.143 3.775 1.00 82.94 92 LYS A CA 1
ATOM 719 C C . LYS A 1 92 ? -22.697 8.152 3.394 1.00 82.94 92 LYS A C 1
ATOM 721 O O . LYS A 1 92 ? -23.510 8.600 4.197 1.00 82.94 92 LYS A O 1
ATOM 726 N N . GLY A 1 93 ? -23.055 7.633 2.219 1.00 72.19 93 GLY A N 1
ATOM 727 C CA . GLY A 1 93 ? -24.436 7.509 1.744 1.00 72.19 93 GLY A CA 1
ATOM 728 C C . GLY A 1 93 ? -25.271 6.567 2.611 1.00 72.19 93 GLY A C 1
ATOM 729 O O . GLY A 1 93 ? -26.386 6.908 2.985 1.00 72.19 93 GLY A O 1
ATOM 730 N N . LYS A 1 94 ? -24.690 5.443 3.056 1.00 58.28 94 LYS A N 1
ATOM 731 C CA . LYS A 1 94 ? -25.338 4.498 3.984 1.00 58.28 94 LYS A CA 1
ATOM 732 C C . LYS A 1 94 ? -25.592 5.069 5.389 1.00 58.28 94 LYS A C 1
ATOM 734 O O . LYS A 1 94 ? -26.394 4.521 6.127 1.00 58.28 94 LYS A O 1
ATOM 739 N N . LYS A 1 95 ? -24.913 6.156 5.775 1.00 55.69 95 LYS A N 1
ATOM 740 C CA . LYS A 1 95 ? -25.126 6.856 7.057 1.00 55.69 95 LYS A CA 1
ATOM 741 C C . LYS A 1 95 ? -26.254 7.901 7.019 1.00 55.69 95 LYS A C 1
ATOM 743 O O . LYS A 1 95 ? -26.556 8.463 8.067 1.00 55.69 95 LYS A O 1
ATOM 748 N N . ARG A 1 96 ? -26.809 8.213 5.839 1.00 55.22 96 ARG A N 1
ATOM 749 C CA . ARG A 1 96 ? -27.839 9.253 5.627 1.00 55.22 96 ARG A CA 1
ATOM 750 C C . ARG A 1 96 ? -29.220 8.700 5.235 1.00 55.22 96 ARG A C 1
ATOM 752 O O . ARG A 1 96 ? -30.128 9.503 5.055 1.00 55.22 96 ARG A O 1
ATOM 759 N N . SER A 1 97 ? -29.361 7.380 5.105 1.00 47.41 97 SER A N 1
ATOM 760 C CA . SER A 1 97 ? -30.629 6.677 4.868 1.00 47.41 97 SER A CA 1
ATOM 761 C C . SER A 1 97 ? -31.042 5.879 6.092 1.00 47.41 97 SER A C 1
ATOM 763 O O . SER A 1 97 ? -30.139 5.467 6.854 1.00 47.41 97 SER A O 1
#

Foldseek 3Di:
DDDDDPVVVVVVVVVVVVVVVVVVVCVVVVVVVVVVVVVVVLVVLLCCLVVPVCVVDPPDDPVVSVVVSVVVVVVVVVVVVVVVVVVVVVVVVVVVD

Sequence (97 aa):
MKVKPPIEKTKKEIKKYQLALIKQMLQLATSGFGLVAALAWNELIRTFINDYIKTKISVGSGLISLLIYALLVTALAVFITLQLSKLQEKIKGKKRS